Protein 1FW9 (pdb70)

CATH classification: 3.40.1410.10

Nearest PDB structures (foldseek):
  1xlr-assembly1_A  TM=9.863E-01  e=9.629E-31  Escherichia coli
  1g1b-assembly2_B  TM=9.955E-01  e=5.142E-30  Escherichia coli
  1g81-assembly1_A  TM=9.901E-01  e=2.782E-30  Escherichia coli
  2ahc-assembly2_B  TM=9.646E-01  e=1.224E-27  Escherichia coli
  4zsk-assembly1_B  TM=6.303E-01  e=3.980E-06  Streptomyces coelicolor A3(2)

Sequence (164 aa):
SHPALTQLRALRYSKEIPALDPQLLDWLLLEDSMTKRFEQQGKTVSVTMIREGFVEQNEIPEELPLLPKESRYWLREILLSADGEPWLAGRTVVPVSTLSGPELALQKLGKTPLGRYLFTSSTLTRDFIEIGRDAGLWGRRSRLRLSGKPLLLTELFLPASPLY

InterPro domains:
  IPR007440 Chorismate--pyruvate lyase [MF_01632] (12-165)
  IPR007440 Chorismate--pyruvate lyase [PF04345] (17-165)
  IPR007440 Chorismate--pyruvate lyase [PTHR38683] (1-165)
  IPR028978 Chorismate pyruvate-lyase/UbiC transcription regulator-associated domain superfamily [G3DSA:3.40.1410.10] (2-165)
  IPR028978 Chorismate pyruvate-lyase/UbiC transcription regulator-associated domain superfamily [SSF64288] (6-165)

Foldseek 3Di:
DDVQVVVLLPFDWDQDDDPDDVVLSCVQPDLKDCVVVLVVVVFDKKKDWPDWDKDAPVVPVSCPVVADHDGIWIWTWIFMDTNRHTWKIKIKIFGVVLLDDLNVCVRVCVTPDGICVSVPPWDKDWPGKIWGDDPHKIKMWTFMATNHGTMIMIMITDPVHPSD

Secondary structure (DSSP, 8-state):
--HHHHHHHHS--BS------HHHHHHHH-SS-SHHHHHTTT--EEEEEEEEEEE-GGG-TTTGGGS---S-EEEEEEEEEETTEEEEEEEEEEEGGG-SGGGGGGGS-TTSPP-GGG-TT--EEEEEEEEEEETTEEEEEEEEEETTEEEEEEEEE-TTSTT-

GO terms:
  GO:0008813 chorismate lyase activity (F, EXP)
  GO:0005515 protein binding (F, IPI)
  GO:0005829 cytosol (C, IDA)
  GO:0008813 chorismate lyase activity (F, IDA)
  GO:0006744 ubiquinone biosynthetic process (P, IMP)
  GO:0008813 chorismate lyase activity (F, IMP)

Organism: Escherichia coli (strain K12) (NCBI:txid83333)

Solvent-accessible surface area: 7584 Å² total; per-residue (Å²): 101,67,101,10,0,86,46,1,66,63,6,204,26,55,149,128,73,40,115,36,92,94,137,28,45,102,25,0,56,49,80,33,13,1,3,76,93,0,59,113,76,64,67,98,16,52,11,65,60,46,82,56,21,98,8,87,66,122,66,0,73,52,2,31,97,34,7,59,127,42,80,107,0,29,0,7,2,15,20,7,10,0,91,63,75,64,10,5,0,4,1,8,0,0,0,59,74,1,18,49,43,68,0,72,38,2,48,141,16,34,140,57,19,24,2,101,81,59,7,131,89,11,90,13,72,49,59,37,18,21,8,6,134,62,93,40,19,22,0,3,33,1,57,12,73,6,53,46,45,18,1,0,7,3,4,0,0,16,96,49,5,36,18,117

B-factor: mean 13.67, std 10.77, range [3.64, 99.25]

Radius of gyration: 14.74 Å; Cα contacts (8 Å, |Δi|>4): 321; chains: 1; bounding box: 31×32×37 Å

Structure (mmCIF, N/CA/C/O backbone):
data_1FW9
#
_entry.id   1FW9
#
_cell.length_a   31.693
_cell.length_b   33.859
_cell.length_c   39.891
_cell.angle_alpha   67.37
_cell.angle_beta   87.37
_cell.angle_gamma   65.26
#
_symmetry.space_group_name_H-M   'P 1'
#
loop_
_entity.id
_entity.type
_entity.pdbx_description
1 polymer 'CHORISMATE LYASE'
2 non-polymer 'P-HYDROXYBENZOIC ACID'
3 water water
#
loop_
_atom_site.group_PDB
_atom_site.id
_atom_site.type_symbol
_atom_site.label_atom_id
_atom_site.label_alt_id
_atom_site.label_comp_id
_atom_site.label_asym_id
_atom_site.label_entity_id
_atom_site.label_seq_id
_atom_site.pdbx_PDB_ins_code
_atom_site.Cartn_x
_atom_site.Cartn_y
_atom_site.Cartn_z
_atom_site.occupancy
_atom_site.B_iso_or_equiv
_atom_site.auth_seq_id
_atom_site.auth_comp_id
_atom_site.auth_asym_id
_atom_site.auth_atom_id
_atom_site.pdbx_PDB_model_num
ATOM 1 N N . SER A 1 1 ? -14.283 8.109 1.215 1.00 17.60 1 SER A N 1
ATOM 2 C CA . SER A 1 1 ? -14.752 6.789 1.710 1.00 15.22 1 SER A CA 1
ATOM 3 C C . SER A 1 1 ? -14.676 6.826 3.199 1.00 14.51 1 SER A C 1
ATOM 4 O O . SER A 1 1 ? -15.404 7.583 3.837 1.00 14.86 1 SER A O 1
ATOM 7 N N . HIS A 1 2 ? -13.745 6.074 3.788 1.00 12.03 2 HIS A N 1
ATOM 8 C CA . HIS A 1 2 ? -13.618 6.079 5.212 1.00 11.91 2 HIS A CA 1
ATOM 9 C C . HIS A 1 2 ? -12.485 7.054 5.594 1.00 10.83 2 HIS A C 1
ATOM 10 O O . HIS A 1 2 ? -11.516 7.211 4.833 1.00 9.94 2 HIS A O 1
ATOM 17 N N . PRO A 1 3 ? -12.612 7.750 6.762 1.00 10.88 3 PRO A N 1
ATOM 18 C CA . PRO A 1 3 ? -11.568 8.710 7.178 1.00 10.61 3 PRO A CA 1
ATOM 19 C C . PRO A 1 3 ? -10.148 8.168 7.209 1.00 10.54 3 PRO A C 1
ATOM 20 O O . PRO A 1 3 ? -9.214 8.913 6.938 1.00 10.16 3 PRO A O 1
ATOM 24 N N . ALA A 1 4 ? -9.988 6.892 7.500 1.00 9.88 4 ALA A N 1
ATOM 25 C CA . ALA A 1 4 ? -8.634 6.343 7.507 1.00 8.50 4 ALA A CA 1
ATOM 26 C C . ALA A 1 4 ? -8.036 6.318 6.097 1.00 8.06 4 ALA A C 1
ATOM 27 O O . ALA A 1 4 ? -6.821 6.477 5.936 1.00 8.15 4 ALA A O 1
ATOM 29 N N . LEU A 1 5 ? -8.860 6.085 5.091 1.00 7.92 5 LEU A N 1
ATOM 30 C CA . LEU A 1 5 ? -8.395 6.125 3.727 1.00 7.71 5 LEU A CA 1
ATOM 31 C C . LEU A 1 5 ? -8.112 7.562 3.268 1.00 8.38 5 LEU A C 1
ATOM 32 O O . LEU A 1 5 ? -7.150 7.775 2.546 1.00 9.22 5 LEU A O 1
ATOM 37 N N . THR A 1 6 ? -8.934 8.522 3.722 1.00 10.54 6 THR A N 1
ATOM 38 C CA . THR A 1 6 ? -8.663 9.914 3.388 1.00 10.33 6 THR A CA 1
ATOM 39 C C . THR A 1 6 ? -7.333 10.314 4.008 1.00 9.77 6 THR A C 1
ATOM 40 O O . THR A 1 6 ? -6.515 10.972 3.350 1.00 10.16 6 THR A O 1
ATOM 44 N N . GLN A 1 7 ? -7.130 9.915 5.259 1.00 9.20 7 GLN A N 1
ATOM 45 C CA . GLN A 1 7 ? -5.846 10.236 5.905 1.00 9.64 7 GLN A CA 1
ATOM 46 C C . GLN A 1 7 ? -4.686 9.587 5.150 1.00 9.13 7 GLN A C 1
ATOM 47 O O . GLN A 1 7 ? -3.659 10.214 4.827 1.00 9.38 7 GLN A O 1
ATOM 53 N N . LEU A 1 8 ? -4.830 8.283 4.858 1.00 7.24 8 LEU A N 1
ATOM 54 C CA . LEU A 1 8 ? -3.811 7.573 4.099 1.00 6.87 8 LEU A CA 1
ATOM 55 C C . LEU A 1 8 ? -3.416 8.272 2.802 1.00 8.96 8 LEU A C 1
ATOM 56 O O . LEU A 1 8 ? -2.247 8.385 2.453 1.00 9.44 8 LEU A O 1
ATOM 61 N N . ARG A 1 9 ? -4.426 8.753 2.075 1.00 9.94 9 ARG A N 1
ATOM 62 C CA . ARG A 1 9 ? -4.168 9.334 0.765 1.00 11.38 9 ARG A CA 1
ATOM 63 C C . ARG A 1 9 ? -3.469 10.651 0.829 1.00 14.02 9 ARG A C 1
ATOM 64 O O . ARG A 1 9 ? -2.696 10.964 -0.117 1.00 17.27 9 ARG A O 1
ATOM 72 N N . ALA A 1 10 ? -3.684 11.379 1.904 1.00 12.41 10 ALA A N 1
ATOM 73 C CA . ALA A 1 10 ? -3.073 12.715 2.059 1.00 14.72 10 ALA A CA 1
ATOM 74 C C . ALA A 1 10 ? -1.721 12.763 2.757 1.00 13.81 10 ALA A C 1
ATOM 75 O O . ALA A 1 10 ? -1.162 13.864 2.876 1.00 14.49 10 ALA A O 1
ATOM 77 N N . LEU A 1 11 ? -1.222 11.641 3.278 1.00 11.99 11 LEU A N 1
ATOM 78 C CA . LEU A 1 11 ? 0.111 11.634 3.902 1.00 9.63 11 LEU A CA 1
ATOM 79 C C . LEU A 1 11 ? 1.079 12.201 2.897 1.00 9.42 11 LEU A C 1
ATOM 80 O O . LEU A 1 11 ? 0.952 12.004 1.669 1.00 11.34 11 LEU A O 1
ATOM 85 N N . ARG A 1 12 ? 2.138 12.829 3.399 1.00 8.76 12 ARG A N 1
ATOM 86 C CA . ARG A 1 12 ? 3.145 13.363 2.439 1.00 9.64 12 ARG A CA 1
ATOM 87 C C . ARG A 1 12 ? 4.262 12.344 2.395 1.00 10.00 12 ARG A C 1
ATOM 88 O O . ARG A 1 12 ? 5.100 12.278 3.275 1.00 11.89 12 ARG A O 1
ATOM 96 N N . TYR A 1 13 ? 4.241 11.541 1.361 1.00 9.12 13 TYR A N 1
ATOM 97 C CA . TYR A 1 13 ? 5.188 10.440 1.152 1.00 7.67 13 TYR A CA 1
ATOM 98 C C . TYR A 1 13 ? 6.474 10.861 0.480 1.00 8.88 13 TYR A C 1
ATOM 99 O O . TYR A 1 13 ? 6.496 11.737 -0.368 1.00 10.16 13 TYR A O 1
ATOM 108 N N . SER A 1 14 ? 7.596 10.267 0.914 1.00 7.91 14 SER A N 1
ATOM 109 C CA . SER A 1 14 ? 8.877 10.526 0.227 1.00 6.96 14 SER A CA 1
ATOM 110 C C . SER A 1 14 ? 9.737 9.298 0.397 1.00 7.90 14 SER A C 1
ATOM 111 O O . SER A 1 14 ? 9.431 8.426 1.238 1.00 7.63 14 SER A O 1
ATOM 114 N N . LYS A 1 15 ? 10.854 9.279 -0.329 1.00 7.77 15 LYS A N 1
ATOM 115 C CA . LYS A 1 15 ? 11.772 8.133 -0.238 1.00 8.42 15 LYS A CA 1
ATOM 116 C C . LYS A 1 15 ? 12.665 8.170 0.999 1.00 8.59 15 LYS A C 1
ATOM 117 O O . LYS A 1 15 ? 13.532 7.294 1.199 1.00 10.02 15 LYS A O 1
ATOM 123 N N . GLU A 1 16 ? 12.483 9.152 1.868 1.00 9.75 16 GLU A N 1
ATOM 124 C CA . GLU A 1 16 ? 13.253 9.147 3.095 1.00 11.13 16 GLU A CA 1
ATOM 125 C C . GLU A 1 16 ? 12.742 8.102 4.063 1.00 12.16 16 GLU A C 1
ATOM 126 O O . GLU A 1 16 ? 11.581 8.117 4.475 1.00 12.22 16 GLU A O 1
ATOM 132 N N . ILE A 1 17 ? 13.630 7.200 4.464 1.00 12.43 17 ILE A N 1
ATOM 133 C CA . ILE A 1 17 ? 13.314 6.157 5.460 1.00 14.50 17 ILE A CA 1
ATOM 134 C C . ILE A 1 17 ? 13.986 6.753 6.711 1.00 15.61 17 ILE A C 1
ATOM 135 O O . ILE A 1 17 ? 15.211 6.918 6.749 1.00 15.45 17 ILE A O 1
ATOM 140 N N . PRO A 1 18 ? 13.223 7.106 7.743 1.00 16.11 18 PRO A N 1
ATOM 141 C CA . PRO A 1 18 ? 13.916 7.680 8.909 1.00 17.27 18 PRO A CA 1
ATOM 142 C C . PRO A 1 18 ? 14.754 6.686 9.676 1.00 16.01 18 PRO A C 1
ATOM 143 O O . PRO A 1 18 ? 14.616 5.456 9.500 1.00 16.01 18 PRO A O 1
ATOM 147 N N . ALA A 1 19 ? 15.634 7.212 10.522 1.00 16.17 19 ALA A N 1
ATOM 148 C CA . ALA A 1 19 ? 16.519 6.368 11.332 1.00 16.57 19 ALA A CA 1
ATOM 149 C C . ALA A 1 19 ? 15.779 5.853 12.575 1.00 17.86 19 ALA A C 1
ATOM 150 O O . ALA A 1 19 ? 15.989 6.291 13.732 1.00 19.56 19 ALA A O 1
ATOM 152 N N . LEU A 1 20 ? 14.915 4.900 12.304 1.00 15.56 20 LEU A N 1
ATOM 153 C CA . LEU A 1 20 ? 14.078 4.299 13.328 1.00 15.04 20 LEU A CA 1
ATOM 154 C C . LEU A 1 20 ? 14.703 3.040 13.956 1.00 14.19 20 LEU A C 1
ATOM 155 O O . LEU A 1 20 ? 15.699 2.495 13.462 1.00 15.04 20 LEU A O 1
ATOM 160 N N . ASP A 1 21 ? 14.124 2.574 15.058 1.00 13.87 21 ASP A N 1
ATOM 161 C CA . ASP A 1 21 ? 14.579 1.372 15.693 1.00 14.27 21 ASP A CA 1
ATOM 162 C C . ASP A 1 21 ? 14.555 0.285 14.628 1.00 13.99 21 ASP A C 1
ATOM 163 O O . ASP A 1 21 ? 13.645 0.225 13.819 1.00 14.26 21 ASP A O 1
ATOM 168 N N . PRO A 1 22 ? 15.517 -0.622 14.620 1.00 12.47 22 PRO A N 1
ATOM 169 C CA . PRO A 1 22 ? 15.533 -1.691 13.629 1.00 12.61 22 PRO A CA 1
ATOM 170 C C . PRO A 1 22 ? 14.240 -2.493 13.475 1.00 11.71 22 PRO A C 1
ATOM 171 O O . PRO A 1 22 ? 13.871 -2.869 12.378 1.00 12.60 22 PRO A O 1
ATOM 175 N N . GLN A 1 23 ? 13.578 -2.795 14.580 1.00 13.88 23 GLN A N 1
ATOM 176 C CA . GLN A 1 23 ? 12.323 -3.537 14.479 1.00 13.72 23 GLN A CA 1
ATOM 177 C C . GLN A 1 23 ? 11.266 -2.732 13.721 1.00 11.80 23 GLN A C 1
ATOM 178 O O . GLN A 1 23 ? 10.494 -3.289 12.960 1.00 13.32 23 GLN A O 1
ATOM 184 N N . LEU A 1 24 ? 11.198 -1.433 13.951 1.00 11.87 24 LEU A N 1
ATOM 185 C CA . LEU A 1 24 ? 10.226 -0.593 13.252 1.00 10.65 24 LEU A CA 1
ATOM 186 C C . LEU A 1 24 ? 10.607 -0.531 11.770 1.00 11.53 24 LEU A C 1
ATOM 187 O O . LEU A 1 24 ? 9.745 -0.582 10.908 1.00 10.69 24 LEU A O 1
ATOM 192 N N . LEU A 1 25 ? 11.899 -0.429 11.472 1.00 10.35 25 LEU A N 1
ATOM 193 C CA . LEU A 1 25 ? 12.320 -0.459 10.076 1.00 10.63 25 LEU A CA 1
ATOM 194 C C . LEU A 1 25 ? 11.916 -1.755 9.430 1.00 10.47 25 LEU A C 1
ATOM 195 O O . LEU A 1 25 ? 11.523 -1.785 8.265 1.00 11.24 25 LEU A O 1
ATOM 200 N N . ASP A 1 26 ? 12.070 -2.873 10.150 1.00 10.22 26 ASP A N 1
ATOM 201 C CA . ASP A 1 26 ? 11.744 -4.154 9.579 1.00 10.61 26 ASP A CA 1
ATOM 202 C C . ASP A 1 26 ? 10.261 -4.185 9.214 1.00 11.11 26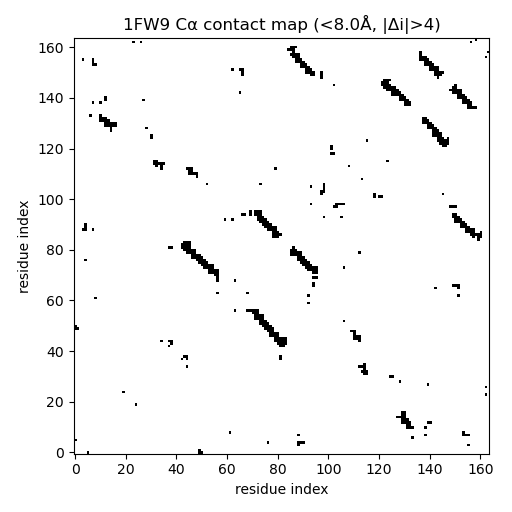 ASP A C 1
ATOM 203 O O . ASP A 1 26 ? 9.890 -4.746 8.184 1.00 11.51 26 ASP A O 1
ATOM 2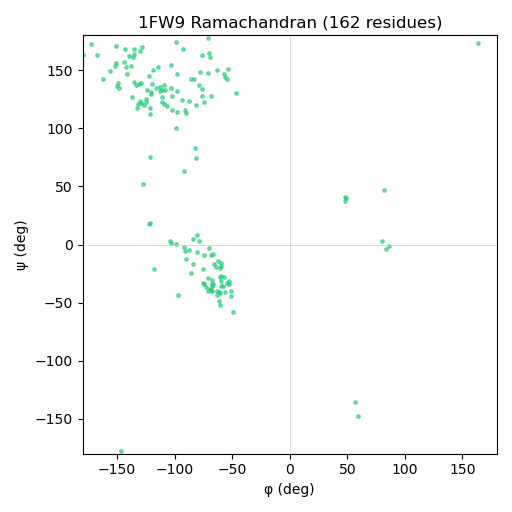08 N N . TRP A 1 27 ? 9.423 -3.635 10.087 1.00 9.73 27 TRP A N 1
ATOM 209 C CA . TRP A 1 27 ? 7.999 -3.554 9.782 1.00 9.08 27 TRP A CA 1
ATOM 210 C C . TRP A 1 27 ? 7.781 -2.707 8.511 1.00 9.53 27 TRP A C 1
ATOM 211 O O . TRP A 1 27 ? 7.099 -3.116 7.579 1.00 9.69 27 TRP A O 1
ATOM 222 N N . LEU A 1 28 ? 8.341 -1.511 8.495 1.00 8.57 28 LEU A N 1
ATOM 223 C CA . LEU A 1 28 ? 8.087 -0.618 7.381 1.00 8.04 28 LEU A CA 1
ATOM 224 C C . LEU A 1 28 ? 8.652 -1.049 6.070 1.00 8.61 28 LEU A C 1
ATOM 225 O O . LEU A 1 28 ? 8.071 -0.772 4.991 1.00 8.62 28 LEU A O 1
ATOM 230 N N . LEU A 1 29 ? 9.782 -1.762 6.104 1.00 7.66 29 LEU A N 1
ATOM 231 C CA . LEU A 1 29 ? 10.419 -2.168 4.852 1.00 8.70 29 LEU A CA 1
ATOM 232 C C . LEU A 1 29 ? 10.013 -3.527 4.328 1.00 8.37 29 LEU A C 1
ATOM 233 O O . LEU A 1 29 ? 10.479 -3.930 3.259 1.00 9.12 29 LEU A O 1
ATOM 238 N N . LEU A 1 30 ? 9.167 -4.253 5.054 1.00 9.07 30 LEU A N 1
ATOM 239 C CA . LEU A 1 30 ? 8.767 -5.579 4.614 1.00 9.03 30 LEU A CA 1
ATOM 240 C C . LEU A 1 30 ? 8.380 -5.624 3.154 1.00 8.69 30 LEU A C 1
ATOM 241 O O . LEU A 1 30 ? 7.536 -4.854 2.716 1.00 7.89 30 LEU A O 1
ATOM 246 N N . GLU A 1 31 ? 8.918 -6.575 2.383 1.00 11.12 31 GLU A N 1
ATOM 247 C CA . GLU A 1 31 ? 8.561 -6.667 0.970 1.00 10.42 31 GLU A CA 1
ATOM 248 C C . GLU A 1 31 ? 7.402 -7.608 0.767 1.00 10.79 31 GLU A C 1
ATOM 249 O O . GLU A 1 31 ? 7.493 -8.680 0.127 1.00 12.01 31 GLU A O 1
ATOM 255 N N . ASP A 1 32 ? 6.271 -7.210 1.361 1.00 8.89 32 ASP A N 1
ATOM 256 C CA . ASP A 1 32 ? 5.059 -8.000 1.247 1.00 8.39 32 ASP A CA 1
ATOM 257 C C . ASP A 1 32 ? 4.014 -7.099 1.904 1.00 8.19 32 ASP A C 1
ATOM 258 O O . ASP A 1 32 ? 4.331 -6.039 2.450 1.00 8.65 32 ASP A O 1
ATOM 263 N N . SER A 1 33 ? 2.762 -7.508 1.813 1.00 7.41 33 SER A N 1
ATOM 264 C CA . SER A 1 33 ? 1.714 -6.864 2.566 1.00 7.07 33 SER A CA 1
ATOM 265 C C . SER A 1 33 ? 1.941 -7.261 4.044 1.00 7.87 33 SER A C 1
ATOM 266 O O . SER A 1 33 ? 2.857 -8.042 4.399 1.00 8.91 33 SER A O 1
ATOM 269 N N . MET A 1 34 ? 1.108 -6.723 4.918 1.00 6.62 34 MET A N 1
ATOM 270 C CA . MET A 1 34 ? 1.192 -7.019 6.335 1.00 6.12 34 MET A CA 1
ATOM 271 C C . MET A 1 34 ? 0.437 -8.211 6.796 1.00 6.75 34 MET A C 1
ATOM 272 O O . MET A 1 34 ? 0.496 -8.550 7.976 1.00 7.70 34 MET A O 1
ATOM 277 N N . THR A 1 35 ? -0.326 -8.852 5.926 1.00 6.43 35 THR A N 1
ATOM 278 C CA . THR A 1 35 ? -1.153 -9.967 6.346 1.00 7.14 35 THR A CA 1
ATOM 279 C C . THR A 1 35 ? -0.514 -11.076 7.173 1.00 8.23 35 THR A C 1
ATOM 280 O O . THR A 1 35 ? -0.958 -11.345 8.280 1.00 8.70 35 THR A O 1
ATOM 284 N N . LYS A 1 36 ? 0.501 -11.701 6.640 1.00 8.97 36 LYS A N 1
ATOM 285 C CA . LYS A 1 36 ? 1.073 -12.808 7.376 1.00 11.16 36 LYS A CA 1
ATOM 286 C C . LYS A 1 36 ? 1.888 -12.345 8.564 1.00 10.06 36 LYS A C 1
ATOM 287 O O . LYS A 1 36 ? 1.869 -13.036 9.608 1.00 10.60 36 LYS A O 1
ATOM 293 N N . ARG A 1 37 ? 2.573 -11.196 8.489 1.00 9.62 37 ARG A N 1
ATOM 294 C CA . ARG A 1 37 ? 3.310 -10.728 9.664 1.00 10.10 37 ARG A CA 1
ATOM 295 C C . ARG A 1 37 ? 2.324 -10.349 10.776 1.00 9.32 37 ARG A C 1
ATOM 296 O O . ARG A 1 37 ? 2.613 -10.551 11.942 1.00 10.58 37 ARG A O 1
ATOM 304 N N . PHE A 1 38 ? 1.146 -9.814 10.454 1.00 8.05 38 PHE A N 1
ATOM 305 C CA . PHE A 1 38 ? 0.170 -9.514 11.469 1.00 7.44 38 PHE A CA 1
ATOM 306 C C . PHE A 1 38 ? -0.373 -10.837 12.071 1.00 8.57 38 PHE A C 1
ATOM 307 O O . PHE A 1 38 ? -0.604 -10.893 13.292 1.00 9.05 38 PHE A O 1
ATOM 315 N N . GLU A 1 39 ? -0.580 -11.874 11.228 1.00 8.57 39 GLU A N 1
ATOM 316 C CA . GLU A 1 39 ? -1.017 -13.174 11.759 1.00 10.21 39 GLU A CA 1
ATOM 317 C C . GLU A 1 39 ? 0.014 -13.698 12.753 1.00 10.51 39 GLU A C 1
ATOM 318 O O . GLU A 1 39 ? -0.376 -14.266 13.775 1.00 10.80 39 GLU A O 1
ATOM 324 N N . GLN A 1 40 ? 1.298 -13.449 12.504 1.00 11.36 40 GLN A N 1
ATOM 325 C CA . GLN A 1 40 ? 2.379 -13.916 13.369 1.00 11.94 40 GLN A CA 1
ATOM 326 C C . GLN A 1 40 ? 2.374 -13.268 14.737 1.00 12.24 40 GLN A C 1
ATOM 327 O O . GLN A 1 40 ? 3.132 -13.678 15.638 1.00 13.07 40 GLN A O 1
ATOM 333 N N . GLN A 1 41 ? 1.530 -12.258 14.918 1.00 10.98 41 GLN A N 1
ATOM 334 C CA . GLN A 1 41 ? 1.366 -11.634 16.223 1.00 10.73 41 GLN A CA 1
ATOM 335 C C . GLN A 1 41 ? 0.351 -12.466 17.041 1.00 10.95 41 GLN A C 1
ATOM 336 O O . GLN A 1 41 ? -0.031 -12.080 18.179 1.00 12.97 41 GLN A O 1
ATOM 342 N N . GLY A 1 42 ? -0.072 -13.586 16.462 1.00 10.82 42 GLY A N 1
ATOM 343 C CA . GLY A 1 42 ? -1.015 -14.496 17.111 1.00 12.08 42 GLY A CA 1
ATOM 344 C C . GLY A 1 42 ? -2.426 -14.007 16.934 1.00 12.07 42 GLY A C 1
ATOM 345 O O . GLY A 1 42 ? -3.227 -13.945 17.866 1.00 14.22 42 GLY A O 1
ATOM 346 N N . LYS A 1 43 ? -2.731 -13.651 15.700 1.00 11.33 43 LYS A N 1
ATOM 347 C CA . LYS A 1 43 ? -4.008 -13.029 15.403 1.00 10.10 43 LYS A CA 1
ATOM 348 C C . LYS A 1 43 ? -4.601 -13.561 14.147 1.00 9.32 43 LYS A C 1
ATOM 349 O O . LYS A 1 43 ? -3.885 -14.016 13.259 1.00 11.12 43 LYS A O 1
ATOM 355 N N . THR A 1 44 ? -5.915 -13.493 14.076 1.00 8.96 44 THR A N 1
ATOM 356 C CA . THR A 1 44 ? -6.653 -13.848 12.879 1.00 10.50 44 THR A CA 1
ATOM 357 C C . THR A 1 44 ? -6.848 -12.525 12.115 1.00 8.70 44 THR A C 1
ATOM 358 O O . THR A 1 44 ? -7.374 -11.548 12.631 1.00 9.10 44 THR A O 1
ATOM 362 N N . VAL A 1 45 ? -6.407 -12.504 10.869 1.00 8.92 45 VAL A N 1
ATOM 363 C CA . VAL A 1 45 ? -6.485 -11.324 10.021 1.00 8.79 45 VAL A CA 1
ATOM 364 C C . VAL A 1 45 ? -7.670 -11.336 9.093 1.00 9.46 45 VAL A C 1
ATOM 365 O O . VAL A 1 45 ? -7.914 -12.326 8.401 1.00 11.87 45 VAL A O 1
ATOM 369 N N . SER A 1 46 ? -8.397 -10.226 9.054 1.00 8.13 46 SER A N 1
ATOM 370 C CA . SER A 1 46 ? -9.589 -10.098 8.240 1.00 9.80 46 SER A CA 1
ATOM 371 C C . SER A 1 46 ? -9.646 -8.770 7.508 1.00 8.16 46 SER A C 1
ATOM 372 O O . SER A 1 46 ? -9.021 -7.770 7.902 1.00 8.20 46 SER A O 1
ATOM 375 N N . VAL A 1 47 ? -10.474 -8.742 6.469 1.00 8.33 47 VAL A N 1
ATOM 376 C CA . VAL A 1 47 ? -10.658 -7.580 5.651 1.00 7.62 47 VAL A CA 1
ATOM 377 C C . VAL A 1 47 ? -12.065 -6.946 5.777 1.00 7.73 47 VAL A C 1
ATOM 378 O O . VAL A 1 47 ? -13.087 -7.675 5.722 1.00 8.87 47 VAL A O 1
ATOM 382 N N . THR A 1 48 ? -12.115 -5.628 5.961 1.00 9.02 48 THR A N 1
ATOM 383 C CA . THR A 1 48 ? -13.366 -4.863 5.923 1.00 7.89 48 THR A CA 1
ATOM 384 C C . THR A 1 48 ? -13.239 -4.144 4.566 1.00 8.06 48 THR A C 1
ATOM 385 O O . THR A 1 48 ? -12.266 -3.378 4.320 1.00 8.03 48 THR A O 1
ATOM 389 N N . MET A 1 49 ? -14.171 -4.409 3.663 1.00 7.19 49 MET A N 1
ATOM 390 C CA . MET A 1 49 ? -14.115 -3.819 2.335 1.00 8.44 49 MET A CA 1
ATOM 391 C C . MET A 1 49 ? -14.670 -2.398 2.308 1.00 9.41 49 MET A C 1
ATOM 392 O O . MET A 1 49 ? -15.854 -2.202 2.615 1.00 11.26 49 MET A O 1
ATOM 397 N N . ILE A 1 50 ? -13.856 -1.422 1.930 1.00 8.03 50 ILE A N 1
ATOM 398 C CA . ILE A 1 50 ? -14.302 -0.022 1.901 1.00 9.05 50 ILE A CA 1
ATOM 399 C C . ILE A 1 50 ? -14.726 0.339 0.497 1.00 11.01 50 ILE A C 1
ATOM 400 O O . ILE A 1 50 ? -15.748 1.003 0.312 1.00 12.71 50 ILE A O 1
ATOM 405 N N . ARG A 1 51 ? -13.950 -0.069 -0.492 1.00 10.98 51 ARG A N 1
ATOM 406 C CA . ARG A 1 51 ? -14.411 0.115 -1.884 1.00 11.89 51 ARG A CA 1
ATOM 407 C C . ARG A 1 51 ? -13.593 -0.799 -2.828 1.00 10.54 51 ARG A C 1
ATOM 408 O O . ARG A 1 51 ? -12.428 -1.065 -2.584 1.00 10.28 51 ARG A O 1
ATOM 416 N N . GLU A 1 52 ? -14.205 -1.376 -3.853 1.00 9.97 52 GLU A N 1
ATOM 417 C CA . GLU A 1 52 ? -13.449 -2.144 -4.826 1.00 10.79 52 GLU A CA 1
ATOM 418 C C . GLU A 1 52 ? -14.156 -2.042 -6.147 1.00 11.05 52 GLU A C 1
ATOM 419 O O . GLU A 1 52 ? -15.385 -2.094 -6.175 1.00 14.15 52 GLU A O 1
ATOM 425 N N . GLY A 1 53 ? -13.415 -1.828 -7.219 1.00 8.48 53 GLY A N 1
ATOM 426 C CA . GLY A 1 53 ? -14.019 -1.788 -8.544 1.00 8.68 53 GLY A CA 1
ATOM 427 C C . GLY A 1 53 ? -13.065 -1.144 -9.515 1.00 9.15 53 GLY A C 1
ATOM 428 O O . GLY A 1 53 ? -11.995 -0.627 -9.148 1.00 7.86 53 GLY A O 1
ATOM 429 N N . PHE A 1 54 ? -13.439 -1.178 -10.770 1.00 8.57 54 PHE A N 1
ATOM 430 C CA . PHE A 1 54 ? -12.679 -0.521 -11.805 1.00 8.83 54 PHE A CA 1
ATOM 431 C C . PHE A 1 54 ? -12.963 0.939 -11.795 1.00 8.53 54 PHE A C 1
ATOM 432 O O . PHE A 1 54 ? -14.130 1.376 -11.661 1.00 11.17 54 PHE A O 1
ATOM 440 N N . VAL A 1 55 ? -11.898 1.717 -11.944 1.00 8.00 55 VAL A N 1
ATOM 441 C CA . VAL A 1 55 ? -12.010 3.158 -11.943 1.00 8.59 55 VAL A CA 1
ATOM 442 C C . VAL A 1 55 ? -11.186 3.753 -13.060 1.00 8.66 55 VAL A C 1
ATOM 443 O O . VAL A 1 55 ? -10.297 3.098 -13.642 1.00 9.05 55 VAL A O 1
ATOM 447 N N . GLU A 1 56 ? -11.422 5.045 -13.297 1.00 9.36 56 GLU A N 1
ATOM 448 C CA . GLU A 1 56 ? -10.700 5.810 -14.316 1.00 8.61 56 GLU A CA 1
ATOM 449 C C . GLU A 1 56 ? -9.595 6.603 -13.669 1.00 8.60 56 GLU A C 1
ATOM 450 O O . GLU A 1 56 ? -9.488 6.666 -12.436 1.00 9.00 56 GLU A O 1
ATOM 456 N N . GLN A 1 57 ? -8.765 7.256 -14.469 1.00 8.35 57 GLN A N 1
ATOM 457 C CA . GLN A 1 57 ? -7.670 8.045 -13.928 1.00 7.40 57 GLN A CA 1
ATOM 458 C C . GLN A 1 57 ? -8.087 9.092 -12.914 1.00 8.59 57 GLN A C 1
ATOM 459 O O . GLN A 1 57 ? -7.360 9.398 -11.984 1.00 7.50 57 GLN A O 1
ATOM 465 N N . ASN A 1 58 ? -9.284 9.634 -13.117 1.00 8.71 58 ASN A N 1
ATOM 466 C CA . ASN A 1 58 ? -9.770 10.679 -12.226 1.00 10.51 58 ASN A CA 1
ATOM 467 C C . ASN A 1 58 ? -9.952 10.265 -10.785 1.00 9.74 58 ASN A C 1
ATOM 468 O O . ASN A 1 58 ? -10.078 11.121 -9.897 1.00 11.00 58 ASN A O 1
ATOM 473 N N . GLU A 1 59 ? -9.948 8.968 -10.501 1.00 9.20 59 GLU A N 1
ATOM 474 C CA . GLU A 1 59 ? -10.114 8.535 -9.116 1.00 9.00 59 GLU A CA 1
ATOM 475 C C . GLU A 1 59 ? -8.820 8.086 -8.487 1.00 8.49 59 GLU A C 1
ATOM 476 O O . GLU A 1 59 ? -8.828 7.643 -7.328 1.00 9.65 59 GLU A O 1
ATOM 482 N N . ILE A 1 60 ? -7.696 8.193 -9.201 1.00 7.26 60 ILE A N 1
ATOM 483 C CA . ILE A 1 60 ? -6.376 7.787 -8.650 1.00 6.83 60 ILE A CA 1
ATOM 484 C C . ILE A 1 60 ? -5.349 8.898 -8.788 1.00 7.78 60 ILE A C 1
ATOM 485 O O . ILE A 1 60 ? -4.237 8.687 -9.236 1.00 6.59 60 ILE A O 1
ATOM 490 N N . PRO A 1 61 ? -5.676 10.108 -8.329 1.00 7.46 61 PRO A N 1
ATOM 491 C CA . PRO A 1 61 ? -4.701 11.180 -8.470 1.00 8.15 61 PRO A CA 1
ATOM 492 C C . PRO A 1 61 ? -3.350 10.963 -7.824 1.00 8.71 61 PRO A C 1
ATOM 493 O O . PRO A 1 61 ? -2.340 11.420 -8.346 1.00 9.62 61 PRO A O 1
ATOM 497 N N . GLU A 1 62 ? -3.329 10.312 -6.674 1.00 7.73 62 GLU A N 1
ATOM 498 C CA . GLU A 1 62 ? -2.069 10.058 -6.000 1.00 8.00 62 GLU A CA 1
ATOM 499 C C . GLU A 1 62 ? -1.225 9.000 -6.741 1.00 7.16 62 GLU A C 1
ATOM 500 O O . GLU A 1 62 ? -0.018 9.134 -6.829 1.00 8.52 62 GLU A O 1
ATOM 506 N N . GLU A 1 63 ? -1.873 7.971 -7.252 1.00 6.52 63 GLU A N 1
ATOM 507 C CA . GLU A 1 63 ? -1.143 6.886 -7.894 1.00 6.99 63 GLU A CA 1
ATOM 508 C C . GLU A 1 63 ? -0.808 7.074 -9.351 1.00 6.96 63 GLU A C 1
ATOM 509 O O . GLU A 1 63 ? 0.138 6.490 -9.846 1.00 7.11 63 GLU A O 1
ATOM 515 N N . LEU A 1 64 ? -1.583 7.903 -10.034 1.00 7.66 64 LEU A N 1
ATOM 516 C CA . LEU A 1 64 ? -1.380 8.064 -11.471 1.00 8.72 64 LEU A CA 1
ATOM 517 C C . LEU A 1 64 ? 0.006 8.476 -11.882 1.00 8.56 64 LEU A C 1
ATOM 518 O O . LEU A 1 64 ? 0.523 7.930 -12.830 1.00 8.40 64 LEU A O 1
ATOM 523 N N . PRO A 1 65 ? 0.643 9.399 -11.161 1.00 8.02 65 PRO A N 1
ATOM 524 C CA . PRO A 1 65 ? 2.011 9.775 -11.583 1.00 7.82 65 PRO A CA 1
ATOM 525 C C . PRO A 1 65 ? 3.000 8.616 -11.441 1.00 7.95 65 PRO A C 1
ATOM 526 O O . PRO A 1 65 ? 4.073 8.654 -11.989 1.00 10.05 65 PRO A O 1
ATOM 530 N N . LEU A 1 66 ? 2.620 7.605 -10.677 1.00 7.35 66 LEU A N 1
ATOM 531 C CA . LEU A 1 66 ? 3.511 6.487 -10.393 1.00 7.42 66 LEU A CA 1
ATOM 532 C C . LEU A 1 66 ? 3.179 5.232 -11.187 1.00 6.30 66 LEU A C 1
ATOM 533 O O . LEU A 1 66 ? 3.876 4.197 -11.013 1.00 7.71 66 LEU A O 1
ATOM 538 N N . LEU A 1 67 ? 2.169 5.279 -12.044 1.00 6.98 67 LEU A N 1
ATOM 539 C CA . LEU A 1 67 ? 1.759 4.109 -12.805 1.00 6.46 67 LEU A CA 1
ATOM 540 C C . LEU A 1 67 ? 1.628 4.424 -14.277 1.00 7.33 67 LEU A C 1
ATOM 541 O O . LEU A 1 67 ? 1.625 5.591 -14.644 1.00 7.22 67 LEU A O 1
ATOM 546 N N . PRO A 1 68 ? 1.523 3.397 -15.130 1.00 7.22 68 PRO A N 1
ATOM 547 C CA . PRO A 1 68 ? 1.313 3.719 -16.550 1.00 7.96 68 PRO A CA 1
ATOM 548 C C . PRO A 1 68 ? -0.042 4.442 -16.625 1.00 8.15 68 PRO A C 1
ATOM 549 O O . PRO A 1 68 ? -0.955 4.186 -15.791 1.00 8.63 68 PRO A O 1
ATOM 553 N N . LYS A 1 69 ? -0.166 5.328 -17.602 1.00 8.75 69 LYS A N 1
ATOM 554 C CA . LYS A 1 69 ? -1.395 6.082 -17.866 1.00 8.44 69 LYS A CA 1
ATOM 555 C C . LYS A 1 69 ? -2.200 5.262 -18.841 1.00 8.72 69 LYS A C 1
ATOM 556 O O . LYS A 1 69 ? -1.780 5.060 -20.012 1.00 10.06 69 LYS A O 1
ATOM 562 N N . GLU A 1 70 ? -3.344 4.745 -18.395 1.00 8.23 70 GLU A N 1
ATOM 563 C CA . GLU A 1 70 ? -4.172 3.920 -19.249 1.00 8.03 70 GLU A CA 1
ATOM 564 C C . GLU A 1 70 ? -5.646 4.149 -18.879 1.00 8.43 70 GLU A C 1
ATOM 565 O O . GLU A 1 70 ? -5.938 4.976 -18.030 1.00 8.51 70 GLU A O 1
ATOM 571 N N . SER A 1 71 ? -6.585 3.457 -19.510 1.00 10.54 71 SER A N 1
ATOM 572 C CA . SER A 1 71 ? -7.980 3.756 -19.311 1.00 11.71 71 SER A CA 1
ATOM 573 C C . SER A 1 71 ? -8.622 3.318 -18.012 1.00 9.39 71 SER A C 1
ATOM 574 O O . SER A 1 71 ? -9.537 3.966 -17.510 1.00 11.13 71 SER A O 1
ATOM 577 N N . ARG A 1 72 ? -8.171 2.180 -17.473 1.00 10.12 72 ARG A N 1
ATOM 578 C CA . ARG A 1 72 ? -8.820 1.612 -16.292 1.00 10.51 72 ARG A CA 1
ATOM 579 C C . ARG A 1 72 ? -7.818 1.014 -15.347 1.00 9.51 72 ARG A C 1
ATOM 580 O O . ARG A 1 72 ? -6.775 0.495 -15.745 1.00 9.16 72 ARG A O 1
ATOM 588 N N . TYR A 1 73 ? -8.242 1.029 -14.085 1.00 7.42 73 TYR A N 1
ATOM 589 C CA . TYR A 1 73 ? -7.491 0.493 -12.984 1.00 6.55 73 TYR A CA 1
ATOM 590 C C . TYR A 1 73 ? -8.425 -0.194 -12.020 1.00 6.55 73 TYR A C 1
ATOM 591 O O . TYR A 1 73 ? -9.565 0.234 -11.867 1.00 8.53 73 TYR A O 1
ATOM 600 N N . TRP A 1 74 ? -7.949 -1.259 -11.390 1.00 5.94 74 TRP A N 1
ATOM 601 C CA . TRP A 1 74 ? -8.701 -1.816 -10.286 1.00 5.49 74 TRP A CA 1
ATOM 602 C C . TRP A 1 74 ? -8.270 -1.081 -9.019 1.00 6.25 74 TRP A C 1
ATOM 603 O O . TRP A 1 74 ? -7.085 -0.986 -8.729 1.00 7.13 74 TRP A O 1
ATOM 614 N N . LEU A 1 75 ? -9.212 -0.471 -8.298 1.00 6.35 75 LEU A N 1
ATOM 615 C CA . LEU A 1 75 ? -8.969 0.254 -7.045 1.00 5.90 75 LEU A CA 1
ATOM 616 C C . LEU A 1 75 ? -9.594 -0.530 -5.914 1.00 5.84 75 LEU A C 1
ATOM 617 O O . LEU A 1 75 ? -10.755 -0.867 -5.976 1.00 6.83 75 LEU A O 1
ATOM 622 N N . ARG A 1 76 ? -8.828 -0.834 -4.884 1.00 5.22 76 ARG A N 1
ATOM 623 C CA . ARG A 1 76 ? -9.276 -1.589 -3.746 1.00 5.77 76 ARG A CA 1
ATOM 624 C C . ARG A 1 76 ? -8.864 -0.871 -2.475 1.00 5.05 76 ARG A C 1
ATOM 625 O O . ARG A 1 76 ? -7.687 -0.676 -2.214 1.00 6.39 76 ARG A O 1
ATOM 633 N N . GLU A 1 77 ? -9.835 -0.510 -1.631 1.00 5.62 77 GLU A N 1
ATOM 634 C CA . GLU A 1 77 ? -9.544 0.098 -0.336 1.00 5.06 77 GLU A CA 1
ATOM 635 C C . GLU A 1 77 ? -10.135 -0.782 0.738 1.00 5.42 77 GLU A C 1
ATOM 636 O O . GLU A 1 77 ? -11.307 -1.233 0.647 1.00 4.53 77 GLU A O 1
ATOM 642 N N . ILE A 1 78 ? -9.325 -1.077 1.746 1.00 4.64 78 ILE A N 1
ATOM 643 C CA . ILE A 1 78 ? -9.759 -1.935 2.838 1.00 5.58 78 ILE A CA 1
ATOM 644 C C . ILE A 1 78 ? -9.277 -1.434 4.167 1.00 5.87 78 ILE A C 1
ATOM 645 O O . ILE A 1 78 ? -8.372 -0.596 4.255 1.00 5.21 78 ILE A O 1
ATOM 650 N N . LEU A 1 79 ? -9.919 -1.939 5.224 1.00 6.01 79 LEU A N 1
ATOM 651 C CA . LEU A 1 79 ? -9.350 -1.844 6.559 1.00 6.27 79 LEU A CA 1
ATOM 652 C C . LEU A 1 79 ? -8.946 -3.320 6.872 1.00 5.55 79 LEU A C 1
ATOM 653 O O . LEU A 1 79 ? -9.695 -4.251 6.590 1.00 7.57 79 LEU A O 1
ATOM 658 N N . LEU A 1 80 ? -7.772 -3.522 7.447 1.00 5.83 80 LEU A N 1
ATOM 659 C CA . LEU A 1 80 ? -7.225 -4.842 7.788 1.00 5.77 80 LEU A CA 1
ATOM 660 C C . LEU A 1 80 ? -7.223 -4.943 9.324 1.00 6.59 80 LEU A C 1
ATOM 661 O O . LEU A 1 80 ? -6.652 -4.082 10.009 1.00 6.06 80 LEU A O 1
ATOM 666 N N . SER A 1 81 ? -7.911 -5.980 9.835 1.00 6.05 81 SER A N 1
ATOM 667 C CA . SER A 1 81 ? -8.064 -6.168 11.284 1.00 6.91 81 SER A CA 1
ATOM 668 C C . SER A 1 81 ? -7.363 -7.417 11.745 1.00 6.60 81 SER A C 1
ATOM 669 O O . SER A 1 81 ? -7.163 -8.336 10.988 1.00 7.09 81 SER A O 1
ATOM 672 N N . ALA A 1 82 ? -6.976 -7.355 13.0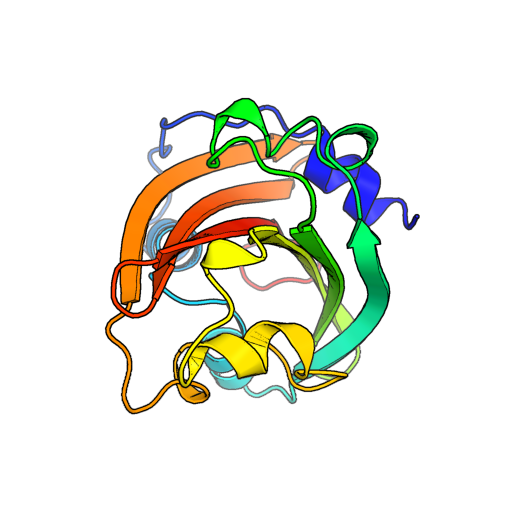19 1.00 6.61 82 ALA A N 1
ATOM 673 C CA . ALA A 1 82 ? -6.325 -8.472 13.716 1.00 6.29 82 ALA A CA 1
ATOM 674 C C . ALA A 1 82 ? -7.220 -8.789 14.910 1.00 6.09 82 ALA A C 1
ATOM 675 O O . ALA A 1 82 ? -7.408 -7.940 15.804 1.00 7.42 82 ALA A O 1
ATOM 677 N N . ASP A 1 83 ? -7.766 -10.012 14.912 1.00 7.21 83 ASP A N 1
ATOM 678 C CA . ASP A 1 83 ? -8.752 -10.384 15.919 1.00 8.05 83 ASP A CA 1
ATOM 679 C C . ASP A 1 83 ? -9.830 -9.303 16.060 1.00 8.20 83 ASP A C 1
ATOM 680 O O . ASP A 1 83 ? -10.290 -8.967 17.158 1.00 8.62 83 ASP A O 1
ATOM 685 N N . GLY A 1 84 ? -10.228 -8.774 14.895 1.00 8.03 84 GLY A N 1
ATOM 686 C CA . GLY A 1 84 ? -11.325 -7.807 14.805 1.00 7.81 84 GLY A CA 1
ATOM 687 C C . GLY A 1 84 ? -11.029 -6.379 15.141 1.00 8.08 84 GLY A C 1
ATOM 688 O O . GLY A 1 84 ? -11.967 -5.587 15.155 1.00 8.57 84 GLY A O 1
ATOM 689 N N . GLU A 1 85 ? -9.757 -6.072 15.437 1.00 7.69 85 GLU A N 1
ATOM 690 C CA . GLU A 1 85 ? -9.320 -4.732 15.797 1.00 9.09 85 GLU A CA 1
ATOM 691 C C . GLU A 1 85 ? -8.650 -4.170 14.552 1.00 8.58 85 GLU A C 1
ATOM 692 O O . GLU A 1 85 ? -7.716 -4.773 14.033 1.00 6.52 85 GLU A O 1
ATOM 698 N N . PRO A 1 86 ? -9.059 -2.981 14.107 1.00 7.61 86 PRO A N 1
ATOM 699 C CA . PRO A 1 86 ? -8.443 -2.421 12.890 1.00 7.25 86 PRO A CA 1
ATOM 700 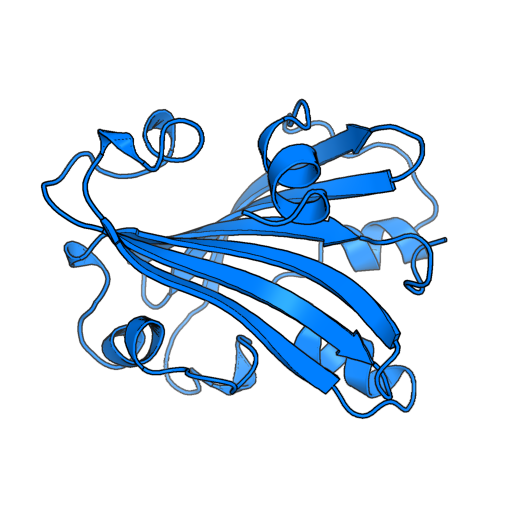C C . PRO A 1 86 ? -7.006 -2.052 13.151 1.00 5.81 86 PRO A C 1
ATOM 701 O O . PRO A 1 86 ? -6.698 -1.341 14.101 1.00 7.41 86 PRO A O 1
ATOM 705 N N . TRP A 1 87 ? -6.108 -2.552 12.282 1.00 6.15 87 TRP A N 1
ATOM 706 C CA . TRP A 1 87 ? -4.675 -2.265 12.397 1.00 5.35 87 TRP A CA 1
ATOM 707 C C . TRP A 1 87 ? -4.099 -1.517 11.216 1.00 5.20 87 TRP A C 1
ATOM 708 O O . TRP A 1 87 ? -3.065 -0.883 11.363 1.00 5.68 87 TRP A O 1
ATOM 719 N N . LEU A 1 88 ? -4.764 -1.557 10.053 1.00 5.04 88 LEU A N 1
ATOM 720 C CA . LEU A 1 88 ? -4.172 -0.923 8.876 1.00 5.21 88 LEU A CA 1
ATOM 721 C C . LEU A 1 88 ? -5.267 -0.564 7.902 1.00 4.74 88 LEU A C 1
ATOM 722 O O . LEU A 1 88 ? -6.333 -1.223 7.835 1.00 5.38 88 LEU A O 1
ATOM 727 N N . ALA A 1 89 ? -5.012 0.508 7.156 1.00 4.85 89 ALA A N 1
ATOM 728 C CA . ALA A 1 89 ? -5.842 0.857 6.013 1.00 4.99 89 ALA A CA 1
ATOM 729 C C . ALA A 1 89 ? -4.969 0.659 4.798 1.00 3.77 89 ALA A C 1
ATOM 730 O O . ALA A 1 89 ? -3.753 0.987 4.800 1.00 4.78 89 ALA A O 1
ATOM 732 N N . GLY A 1 90 ? -5.576 0.016 3.786 1.00 3.68 90 GLY A N 1
ATOM 733 C CA . GLY A 1 90 ? -4.818 -0.281 2.555 1.00 4.77 90 GLY A CA 1
ATOM 734 C C . GLY A 1 90 ? -5.525 0.151 1.321 1.00 5.36 90 GLY A C 1
ATOM 735 O O . GLY A 1 90 ? -6.762 0.023 1.217 1.00 6.32 90 GLY A O 1
ATOM 736 N N . ARG A 1 91 ? -4.757 0.699 0.402 1.00 4.15 91 ARG A N 1
ATOM 737 C CA . ARG A 1 91 ? -5.290 1.136 -0.869 1.00 4.59 91 ARG A CA 1
ATOM 738 C C . ARG A 1 91 ? -4.407 0.644 -2.007 1.00 3.68 91 ARG A C 1
ATOM 739 O O . ARG A 1 91 ? -3.229 0.992 -2.031 1.00 4.88 91 ARG A O 1
ATOM 747 N N . THR A 1 92 ? -4.994 -0.192 -2.860 1.00 5.00 92 THR A N 1
ATOM 748 C CA . THR A 1 92 ? -4.239 -0.819 -3.945 1.00 5.60 92 THR A CA 1
ATOM 749 C C . THR A 1 92 ? -4.769 -0.363 -5.252 1.00 6.44 92 THR A C 1
ATOM 750 O O . THR A 1 92 ? -6.021 -0.326 -5.440 1.00 5.20 92 THR A O 1
ATOM 754 N N . VAL A 1 93 ? -3.873 -0.003 -6.172 1.00 5.12 93 VAL A N 1
ATOM 755 C CA . VAL A 1 93 ? -4.304 0.464 -7.511 1.00 5.19 93 VAL A CA 1
ATOM 756 C C . VAL A 1 93 ? -3.554 -0.401 -8.518 1.00 4.72 93 VAL A C 1
ATOM 757 O O . VAL A 1 93 ? -2.308 -0.425 -8.540 1.00 5.69 93 VAL A O 1
ATOM 761 N N . VAL A 1 94 ? -4.308 -1.119 -9.346 1.00 4.97 94 VAL A N 1
ATOM 762 C CA . VAL A 1 94 ? -3.730 -2.043 -10.310 1.00 5.41 94 VAL A CA 1
ATOM 763 C C . VAL A 1 94 ? -4.126 -1.681 -11.719 1.00 6.60 94 VAL A C 1
ATOM 764 O O . VAL A 1 94 ? -5.326 -1.726 -12.063 1.00 6.41 94 VAL A O 1
ATOM 768 N N . PRO A 1 95 ? -3.168 -1.244 -12.548 1.00 5.57 95 PRO A N 1
ATOM 769 C CA . PRO A 1 95 ? -3.542 -0.942 -13.952 1.00 6.66 95 PRO A CA 1
ATOM 770 C C . PRO A 1 95 ? -4.178 -2.205 -14.572 1.00 7.14 95 PRO A C 1
ATOM 771 O O . PRO A 1 95 ? -3.758 -3.329 -14.334 1.00 8.13 95 PRO A O 1
ATOM 775 N N . VAL A 1 96 ? -5.168 -2.032 -15.434 1.00 7.42 96 VAL A N 1
ATOM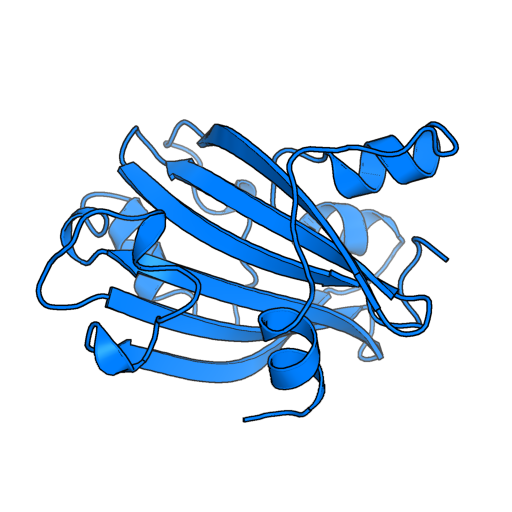 776 C CA . VAL A 1 96 ? -5.754 -3.224 -16.051 1.00 8.15 96 VAL A CA 1
ATOM 777 C C . VAL A 1 96 ? -4.665 -4.010 -16.844 1.00 7.47 96 VAL A C 1
ATOM 778 O O . VAL A 1 96 ? -4.729 -5.254 -16.959 1.00 7.47 96 VAL A O 1
ATOM 782 N N . SER A 1 97 ? -3.677 -3.333 -17.408 1.00 7.03 97 SER A N 1
ATOM 783 C CA . SER A 1 97 ? -2.600 -4.075 -18.103 1.00 6.79 97 SER A CA 1
ATOM 784 C C . SER A 1 97 ? -1.839 -5.034 -17.226 1.00 7.98 97 SER A C 1
ATOM 785 O O . SER A 1 97 ? -1.137 -5.914 -17.774 1.00 9.55 97 SER A O 1
ATOM 788 N N . THR A 1 98 ? -1.905 -4.890 -15.896 1.00 7.35 98 THR A N 1
ATOM 789 C CA . THR A 1 98 ? -1.213 -5.809 -14.978 1.00 7.29 98 THR A CA 1
ATOM 790 C C . THR A 1 98 ? -2.071 -7.046 -14.725 1.00 7.33 98 THR A C 1
ATOM 791 O O . THR A 1 98 ? -1.535 -8.066 -14.274 1.00 7.28 98 THR A O 1
ATOM 795 N N . LEU A 1 99 ? -3.358 -6.981 -15.032 1.00 6.60 99 LEU A N 1
ATOM 796 C CA . LEU A 1 99 ? -4.265 -8.113 -14.775 1.00 8.67 99 LEU A CA 1
ATOM 797 C C . LEU A 1 99 ? -4.202 -9.177 -15.870 1.00 8.13 99 LEU A C 1
ATOM 798 O O . LEU A 1 99 ? -5.020 -9.216 -16.808 1.00 10.23 99 LEU A O 1
ATOM 803 N N . SER A 1 100 ? -3.210 -10.051 -15.745 1.00 8.61 100 SER A N 1
ATOM 804 C CA . SER A 1 100 ? -3.002 -11.134 -16.706 1.00 7.22 100 SER A CA 1
ATOM 805 C C . SER A 1 100 ? -2.334 -12.265 -15.913 1.00 8.90 100 SER A C 1
ATOM 806 O O . SER A 1 100 ? -1.662 -12.035 -14.898 1.00 8.61 100 SER A O 1
ATOM 809 N N . GLY A 1 101 ? -2.531 -13.490 -16.376 1.00 8.91 101 GLY A N 1
ATOM 810 C CA . GLY A 1 101 ? -1.911 -14.593 -15.679 1.00 8.72 101 GLY A CA 1
ATOM 811 C C . GLY A 1 101 ? -2.362 -14.677 -14.256 1.00 8.60 101 GLY A C 1
ATOM 812 O O . GLY A 1 101 ? -3.488 -14.340 -13.936 1.00 8.90 101 GLY A O 1
ATOM 813 N N . PRO A 1 102 ? -1.501 -15.124 -13.366 1.00 9.33 102 PRO A N 1
ATOM 814 C CA . PRO A 1 102 ? -1.911 -15.208 -11.975 1.00 9.40 102 PRO A CA 1
ATOM 815 C C . PRO A 1 102 ? -2.385 -13.866 -11.395 1.00 9.44 102 PRO A C 1
ATOM 816 O O . PRO A 1 102 ? -3.199 -13.838 -10.419 1.00 9.78 102 PRO A O 1
ATOM 820 N N . GLU A 1 103 ? -1.850 -12.773 -11.939 1.00 8.13 103 GLU A N 1
ATOM 821 C CA . GLU A 1 103 ? -2.194 -11.447 -11.439 1.00 8.43 103 GLU A CA 1
ATOM 822 C C . GLU A 1 103 ? -3.651 -11.075 -11.738 1.00 8.28 103 GLU A C 1
ATOM 823 O O . GLU A 1 103 ? -4.135 -10.076 -11.186 1.00 8.47 103 GLU A O 1
ATOM 829 N N . LEU A 1 104 ? -4.365 -11.867 -12.536 1.00 8.87 104 LEU A N 1
ATOM 830 C CA . LEU A 1 104 ? -5.788 -11.614 -12.713 1.00 10.19 104 LEU A CA 1
ATOM 831 C C . LEU A 1 104 ? -6.454 -11.709 -11.330 1.00 10.06 104 LEU A C 1
ATOM 832 O O . LEU A 1 104 ? -7.491 -11.057 -11.045 1.00 10.81 104 LEU A O 1
ATOM 837 N N . ALA A 1 105 ? -5.874 -12.491 -10.425 1.00 10.14 105 ALA A N 1
ATOM 838 C CA . ALA A 1 105 ? -6.484 -12.643 -9.099 1.00 10.87 105 ALA A CA 1
ATOM 839 C C . ALA A 1 105 ? -6.531 -11.354 -8.292 1.00 10.29 105 ALA A C 1
ATOM 840 O O . ALA A 1 105 ? -7.290 -11.263 -7.330 1.00 9.71 105 ALA A O 1
ATOM 842 N N . LEU A 1 106 ? -5.715 -10.368 -8.641 1.00 9.86 106 LEU A N 1
ATOM 843 C CA . LEU A 1 106 ? -5.753 -9.124 -7.896 1.00 9.30 106 LEU A CA 1
ATOM 844 C C . LEU A 1 106 ? -7.120 -8.459 -7.956 1.00 9.24 106 LEU A C 1
ATOM 845 O O . LEU A 1 106 ? -7.403 -7.570 -7.114 1.00 10.85 106 LEU A O 1
ATOM 850 N N . GLN A 1 107 ? -7.982 -8.786 -8.941 1.00 9.90 107 GLN A N 1
ATOM 851 C CA . GLN A 1 107 ? -9.300 -8.169 -8.999 1.00 9.67 107 GLN A CA 1
ATOM 852 C C . GLN A 1 107 ? -10.361 -9.096 -8.405 1.00 9.41 107 GLN A C 1
ATOM 853 O O . GLN A 1 107 ? -11.538 -8.739 -8.332 1.00 11.09 107 GLN A O 1
ATOM 859 N N . LYS A 1 108 ? -9.935 -10.260 -7.943 1.00 10.64 108 LYS A N 1
ATOM 860 C CA . LYS A 1 108 ? -10.861 -11.269 -7.421 1.00 11.61 108 LYS A CA 1
ATOM 861 C C . LYS A 1 108 ? -10.588 -11.668 -5.976 1.00 12.10 108 LYS A C 1
ATOM 862 O O . LYS A 1 108 ? -11.079 -12.687 -5.526 1.00 14.05 108 LYS A O 1
ATOM 868 N N . LEU A 1 109 ? -9.857 -10.851 -5.233 1.00 11.03 109 LEU A N 1
ATOM 869 C CA . LEU A 1 109 ? -9.506 -11.210 -3.843 1.00 10.62 109 LEU A CA 1
ATOM 870 C C . LEU A 1 109 ? -10.704 -11.239 -2.909 1.00 10.96 109 LEU A C 1
ATOM 871 O O . LEU A 1 109 ? -10.757 -12.052 -1.997 1.00 10.32 109 LEU A O 1
ATOM 876 N N . GLY A 1 110 ? -11.652 -10.338 -3.125 1.00 8.91 110 GLY A N 1
ATOM 877 C CA . GLY A 1 110 ? -12.762 -10.236 -2.213 1.00 10.36 110 GLY A CA 1
ATOM 878 C C . GLY A 1 110 ? -12.202 -9.983 -0.803 1.00 9.82 110 GLY A C 1
ATOM 879 O O . GLY A 1 110 ? -11.293 -9.135 -0.590 1.00 9.90 110 GLY A O 1
ATOM 880 N N . LYS A 1 111 ? -12.737 -10.691 0.188 1.00 9.37 111 LYS A N 1
ATOM 881 C CA . LYS A 1 111 ? -12.279 -10.535 1.535 1.00 9.65 111 LYS A CA 1
ATOM 882 C C . LYS A 1 111 ? -11.012 -11.289 1.871 1.00 8.21 111 LYS A C 1
ATOM 883 O O . LYS A 1 111 ? -10.590 -11.339 3.023 1.00 10.08 111 LYS A O 1
ATOM 889 N N . THR A 1 112 ? -10.359 -11.872 0.866 1.00 6.55 112 THR A N 1
ATOM 890 C CA . THR A 1 112 ? -9.068 -12.501 1.114 1.00 7.93 112 THR A CA 1
ATOM 891 C C . THR A 1 112 ? -8.042 -11.395 1.230 1.00 7.66 112 THR A C 1
ATOM 892 O O . THR A 1 112 ? -7.951 -10.567 0.320 1.00 9.18 112 THR A O 1
ATOM 896 N N . PRO A 1 113 ? -7.249 -11.386 2.309 1.00 7.95 113 PRO A N 1
ATOM 897 C CA . PRO A 1 113 ? -6.254 -10.306 2.426 1.00 8.87 113 PRO A CA 1
ATOM 898 C C . PRO A 1 113 ? -5.070 -10.519 1.522 1.00 8.76 113 PRO A C 1
ATOM 899 O O . PRO A 1 113 ? -4.495 -11.608 1.465 1.00 8.74 113 PRO A O 1
ATOM 903 N N . LEU A 1 114 ? -4.654 -9.477 0.811 1.00 6.39 114 LEU A N 1
ATOM 904 C CA . LEU A 1 114 ? -3.542 -9.546 -0.087 1.00 7.91 114 LEU A CA 1
ATOM 905 C C . LEU A 1 114 ? -2.261 -10.012 0.596 1.00 7.40 114 LEU A C 1
ATOM 906 O O . LEU A 1 114 ? -2.024 -9.692 1.751 1.00 9.17 114 LEU A O 1
ATOM 911 N N . GLY A 1 115 ? -1.421 -10.740 -0.149 1.00 7.66 115 GLY A N 1
ATOM 912 C CA . GLY A 1 115 ? -0.099 -11.112 0.306 1.00 7.03 115 GLY A CA 1
ATOM 913 C C . GLY A 1 115 ? 0.592 -11.919 -0.778 1.00 7.47 115 GLY A C 1
ATOM 914 O O . GLY A 1 115 ? -0.072 -12.474 -1.673 1.00 8.54 115 GLY A O 1
ATOM 915 N N . ARG A 1 116 ? 1.903 -12.015 -0.636 1.00 8.59 116 ARG A N 1
ATOM 916 C CA . ARG A 1 116 ? 2.688 -12.840 -1.559 1.00 10.84 116 ARG A CA 1
ATOM 917 C C . ARG A 1 116 ? 2.247 -14.308 -1.502 1.00 10.42 116 ARG A C 1
ATOM 918 O O . ARG A 1 116 ? 2.378 -15.006 -2.500 1.00 11.50 116 ARG A O 1
ATOM 926 N N . TYR A 1 117 ? 1.725 -14.749 -0.359 1.00 10.22 117 TYR A N 1
ATOM 927 C CA . TYR A 1 117 ? 1.254 -16.133 -0.179 1.00 11.07 117 TYR A CA 1
ATOM 928 C C . TYR A 1 117 ? 0.142 -16.521 -1.166 1.00 13.21 117 TYR A C 1
ATOM 929 O O . TYR A 1 117 ? -0.105 -17.733 -1.398 1.00 13.66 117 TYR A O 1
ATOM 938 N N . LEU A 1 118 ? -0.485 -15.544 -1.814 1.00 11.63 118 LEU A N 1
ATOM 939 C CA . LEU A 1 118 ? -1.529 -15.812 -2.792 1.00 11.46 118 LEU A CA 1
ATOM 940 C C . LEU A 1 118 ? -0.951 -15.973 -4.206 1.00 13.08 118 LEU A C 1
ATOM 941 O O . LEU A 1 118 ? -1.686 -16.381 -5.117 1.00 14.88 118 LEU A O 1
ATOM 946 N N . PHE A 1 119 ? 0.311 -15.602 -4.410 1.00 11.53 119 PHE A N 1
ATOM 947 C CA . PHE A 1 119 ? 0.927 -15.637 -5.725 1.00 12.80 119 PHE A CA 1
ATOM 948 C C . PHE A 1 119 ? 2.158 -16.556 -5.667 1.00 14.17 119 PHE A C 1
ATOM 949 O O . PHE A 1 119 ? 3.254 -16.083 -5.737 1.00 14.60 119 PHE A O 1
ATOM 957 N N . THR A 1 120 ? 1.911 -17.857 -5.629 1.00 13.59 120 THR A N 1
ATOM 958 C CA . THR A 1 120 ? 2.990 -18.846 -5.470 1.00 15.78 120 THR A CA 1
ATOM 959 C C . THR A 1 120 ? 3.837 -19.060 -6.683 1.00 15.59 120 THR A C 1
ATOM 960 O O . THR A 1 120 ? 4.884 -19.718 -6.599 1.00 16.08 120 THR A O 1
ATOM 964 N N . SER A 1 121 ? 3.435 -18.494 -7.812 1.00 14.15 121 SER A N 1
ATOM 965 C CA . SER A 1 121 ? 4.188 -18.643 -9.040 1.00 15.00 121 SER A CA 1
ATOM 966 C C . SER A 1 121 ? 4.625 -17.297 -9.630 1.00 14.22 121 SER A C 1
ATOM 967 O O . SER A 1 121 ? 5.008 -17.202 -10.795 1.00 15.19 121 SER A O 1
ATOM 970 N N . SER A 1 122 ? 4.602 -16.259 -8.818 1.00 14.07 122 SER A N 1
ATOM 971 C CA . SER A 1 122 ? 4.952 -14.928 -9.299 1.00 13.98 122 SER A CA 1
ATOM 972 C C . SER A 1 122 ? 6.050 -14.299 -8.513 1.00 14.01 122 SER A C 1
ATOM 973 O O . SER A 1 122 ? 6.023 -14.311 -7.265 1.00 15.65 122 SER A O 1
ATOM 976 N N . THR A 1 123 ? 7.022 -13.739 -9.215 1.00 14.24 123 THR A N 1
ATOM 977 C CA . THR A 1 123 ? 8.051 -12.986 -8.507 1.00 14.83 123 THR A CA 1
ATOM 978 C C . THR A 1 123 ? 7.457 -11.678 -7.985 1.00 15.34 123 THR A C 1
ATOM 979 O O . THR A 1 123 ? 6.565 -11.100 -8.597 1.00 15.68 123 THR A O 1
ATOM 983 N N . LEU A 1 124 ? 7.942 -11.216 -6.864 1.00 15.12 124 LEU A N 1
ATOM 984 C CA . LEU A 1 124 ? 7.512 -9.937 -6.336 1.00 14.84 124 LEU A CA 1
ATOM 985 C C . LEU A 1 124 ? 8.756 -9.090 -6.127 1.00 14.67 124 LEU A C 1
ATOM 986 O O . LEU A 1 124 ? 9.700 -9.544 -5.459 1.00 16.56 124 LEU A O 1
ATOM 991 N N . THR A 1 125 ? 8.848 -7.914 -6.743 1.00 13.96 125 THR A N 1
ATOM 992 C CA . THR A 1 125 ? 9.952 -7.009 -6.499 1.00 12.00 125 THR A CA 1
ATOM 993 C C . THR A 1 125 ? 9.329 -5.632 -6.151 1.00 11.01 125 THR A C 1
ATOM 994 O O . THR A 1 125 ? 8.096 -5.453 -6.332 1.00 10.82 125 THR A O 1
ATOM 998 N N . ARG A 1 126 ? 10.138 -4.689 -5.685 1.00 10.01 126 ARG A N 1
ATOM 999 C CA . ARG A 1 126 ? 9.605 -3.397 -5.301 1.00 9.28 126 ARG A CA 1
ATOM 1000 C C . ARG A 1 126 ? 10.459 -2.377 -5.985 1.00 10.14 126 ARG A C 1
ATOM 1001 O O . ARG A 1 126 ? 11.681 -2.373 -5.834 1.00 10.64 126 ARG A O 1
ATOM 1009 N N . ASP A 1 127 ? 9.849 -1.504 -6.784 1.00 9.76 127 ASP A N 1
ATOM 1010 C CA . ASP A 1 127 ? 10.590 -0.445 -7.446 1.00 10.38 127 ASP A CA 1
ATOM 1011 C C . ASP A 1 127 ? 11.079 0.599 -6.465 1.00 10.43 127 ASP A C 1
ATOM 1012 O O . ASP A 1 127 ? 12.130 1.163 -6.656 1.00 11.71 127 ASP A O 1
ATOM 1017 N N . PHE A 1 128 ? 10.271 0.925 -5.462 1.00 9.82 128 PHE A N 1
ATOM 1018 C CA . PHE A 1 128 ? 10.685 1.931 -4.478 1.00 8.96 128 PHE A CA 1
ATOM 1019 C C . PHE A 1 128 ? 9.699 1.836 -3.321 1.00 9.95 128 PHE A C 1
ATOM 1020 O O . PHE A 1 128 ? 8.614 1.279 -3.477 1.00 9.66 128 PHE A O 1
ATOM 1028 N N . ILE A 1 129 ? 10.094 2.396 -2.202 1.00 9.46 129 ILE A N 1
ATOM 1029 C CA . ILE A 1 129 ? 9.186 2.515 -1.067 1.00 9.93 129 ILE A CA 1
ATOM 1030 C C . ILE A 1 129 ? 9.313 3.951 -0.560 1.00 9.06 129 ILE A C 1
ATOM 1031 O O . ILE A 1 129 ? 10.409 4.509 -0.467 1.00 9.19 129 ILE A O 1
ATOM 1036 N N . GLU A 1 130 ? 8.166 4.522 -0.255 1.00 8.47 130 GLU A N 1
ATOM 1037 C CA . GLU A 1 130 ? 8.102 5.851 0.322 1.00 6.71 130 GLU A CA 1
ATOM 1038 C C . GLU A 1 130 ? 7.452 5.699 1.679 1.00 6.51 130 GLU A C 1
ATOM 1039 O O . GLU A 1 130 ? 6.613 4.840 1.925 1.00 7.06 130 GLU A O 1
ATOM 1045 N N . ILE A 1 131 ? 7.838 6.582 2.592 1.00 6.29 131 ILE A N 1
ATOM 1046 C CA . ILE A 1 131 ? 7.315 6.598 3.966 1.00 6.35 131 ILE A CA 1
ATOM 1047 C C . ILE A 1 131 ? 6.710 7.980 4.203 1.00 6.23 131 ILE A C 1
ATOM 1048 O O . ILE A 1 131 ? 7.202 8.979 3.633 1.00 6.92 131 ILE A O 1
ATOM 1053 N N . GLY A 1 132 ? 5.632 8.029 4.974 1.00 6.88 132 GLY A N 1
ATOM 1054 C CA . GLY A 1 132 ? 4.985 9.303 5.335 1.00 7.05 132 GLY A CA 1
ATOM 1055 C C . GLY A 1 132 ? 4.507 9.174 6.770 1.00 8.58 132 GLY A C 1
ATOM 1056 O O . GLY A 1 132 ? 4.491 8.077 7.376 1.00 7.38 132 GLY A O 1
ATOM 1057 N N . ARG A 1 133 ? 4.119 10.301 7.365 1.00 8.61 133 ARG A N 1
ATOM 1058 C CA . ARG A 1 133 ? 3.612 10.295 8.754 1.00 9.86 133 ARG A CA 1
ATOM 1059 C C . ARG A 1 133 ? 2.591 11.415 8.934 1.00 11.48 133 ARG A C 1
ATOM 1060 O O . ARG A 1 133 ? 2.772 12.509 8.375 1.00 12.28 133 ARG A O 1
ATOM 1068 N N . ASP A 1 134 ? 1.511 11.118 9.648 1.00 11.91 134 ASP A N 1
ATOM 1069 C CA . ASP A 1 134 ? 0.508 12.143 9.917 1.00 16.40 134 ASP A CA 1
ATOM 1070 C C . ASP A 1 134 ? -0.126 11.843 11.274 1.00 20.86 134 ASP A C 1
ATOM 1071 O O . ASP A 1 134 ? -0.451 10.711 11.563 1.00 25.75 134 ASP A O 1
ATOM 1076 N N . ALA A 1 135 ? -0.287 12.877 12.104 1.00 19.91 135 ALA A N 1
ATOM 1077 C CA . ALA A 1 135 ? -0.890 12.716 13.439 1.00 15.75 135 ALA A CA 1
ATOM 1078 C C . ALA A 1 135 ? -0.317 11.555 14.240 1.00 13.58 135 ALA A C 1
ATOM 1079 O O . ALA A 1 135 ? -1.027 10.867 14.950 1.00 14.00 135 ALA A O 1
ATOM 1081 N N . GLY A 1 136 ? 0.992 11.331 14.120 1.00 12.46 136 GLY A N 1
ATOM 1082 C CA . GLY A 1 136 ? 1.639 10.284 14.863 1.00 12.97 136 GLY A CA 1
ATOM 1083 C C . GLY A 1 136 ? 1.590 8.925 14.188 1.00 12.81 136 GLY A C 1
ATOM 1084 O O . GLY A 1 136 ? 2.189 7.980 14.746 1.00 15.05 136 GLY A O 1
ATOM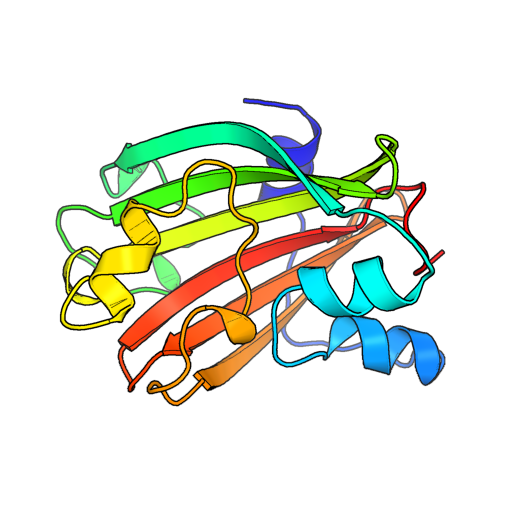 1085 N N . LEU A 1 137 ? 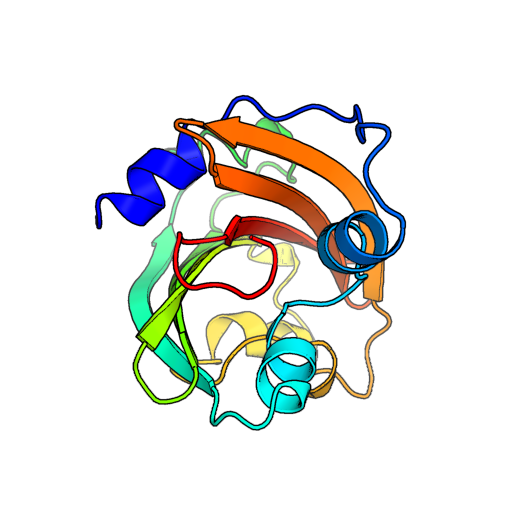0.956 8.821 13.018 1.00 9.88 137 LEU A N 1
ATOM 1086 C CA . LEU A 1 137 ? 0.804 7.522 12.346 1.00 9.09 137 LEU A CA 1
ATOM 1087 C C . LEU A 1 137 ? 1.682 7.417 11.127 1.00 8.84 137 LEU A C 1
ATOM 1088 O O . LEU A 1 137 ? 1.735 8.322 10.290 1.00 11.04 137 LEU A O 1
ATOM 1093 N N . TRP A 1 138 ? 2.372 6.275 11.033 1.00 7.60 138 TRP A N 1
ATOM 1094 C CA . TRP A 1 138 ? 3.203 5.956 9.902 1.00 6.48 138 TRP A CA 1
ATOM 1095 C C . TRP A 1 138 ? 2.375 5.377 8.765 1.00 5.56 138 TRP A C 1
ATOM 1096 O O . TRP A 1 138 ? 1.414 4.623 8.988 1.00 6.86 138 TRP A O 1
ATOM 1107 N N . GLY A 1 139 ? 2.755 5.758 7.539 1.00 4.93 139 GLY A N 1
ATOM 1108 C CA . GLY A 1 139 ? 2.215 5.122 6.337 1.00 5.09 139 GLY A CA 1
ATOM 1109 C C . GLY A 1 139 ? 3.359 4.845 5.367 1.00 5.64 139 GLY A C 1
ATOM 1110 O O . GLY A 1 139 ? 4.486 5.387 5.522 1.00 6.40 139 GLY A O 1
ATOM 1111 N N . ARG A 1 140 ? 3.104 3.989 4.376 1.00 4.99 140 ARG A N 1
ATOM 1112 C CA . ARG A 1 140 ? 4.119 3.745 3.348 1.00 4.69 140 ARG A CA 1
ATOM 1113 C C . ARG A 1 140 ? 3.436 3.559 2.025 1.00 5.85 140 ARG A C 1
ATOM 1114 O O . ARG A 1 140 ? 2.206 3.239 1.970 1.00 6.47 140 ARG A O 1
ATOM 1122 N N . ARG A 1 141 ? 4.189 3.798 0.947 1.00 5.10 141 ARG A N 1
ATOM 1123 C CA . ARG A 1 141 ? 3.636 3.734 -0.413 1.00 6.67 141 ARG A CA 1
ATOM 1124 C C . ARG A 1 141 ? 4.669 3.018 -1.245 1.00 7.70 141 ARG A C 1
ATOM 1125 O O . ARG A 1 141 ? 5.834 3.412 -1.257 1.00 8.43 141 ARG A O 1
ATOM 1133 N N . SER A 1 142 ? 4.249 1.978 -1.931 1.00 6.09 142 SER A N 1
ATOM 1134 C CA . SER A 1 142 ? 5.193 1.146 -2.713 1.00 7.21 142 SER A CA 1
ATOM 1135 C C . SER A 1 142 ? 4.724 0.911 -4.097 1.00 6.52 142 SER A C 1
ATOM 1136 O O . SER A 1 142 ? 3.526 0.685 -4.308 1.00 7.50 142 SER A O 1
ATOM 1139 N N . ARG A 1 143 ? 5.611 0.975 -5.082 1.00 8.14 143 ARG A N 1
ATOM 1140 C CA . ARG A 1 143 ? 5.247 0.444 -6.410 1.00 7.71 143 ARG A CA 1
ATOM 1141 C C . ARG A 1 143 ? 5.867 -0.972 -6.451 1.00 7.98 143 ARG A C 1
ATOM 1142 O O . ARG A 1 143 ? 7.097 -1.136 -6.389 1.00 9.22 143 ARG A O 1
ATOM 1150 N N . LEU A 1 144 ? 5.004 -1.975 -6.496 1.00 7.47 144 LEU A N 1
ATOM 1151 C CA . LEU A 1 144 ? 5.388 -3.393 -6.524 1.00 7.00 144 LEU A CA 1
ATOM 1152 C C . LEU A 1 144 ? 5.253 -3.946 -7.909 1.00 8.53 144 LEU A C 1
ATOM 1153 O O . LEU A 1 144 ? 4.528 -3.387 -8.742 1.00 9.19 144 LEU A O 1
ATOM 1158 N N . ARG A 1 145 ? 6.021 -4.991 -8.190 1.00 9.78 145 ARG A N 1
ATOM 1159 C CA . ARG A 1 145 ? 5.899 -5.703 -9.436 1.00 9.81 145 ARG A CA 1
ATOM 1160 C C . ARG A 1 145 ? 5.656 -7.158 -9.167 1.00 10.29 145 ARG A C 1
ATOM 1161 O O . ARG A 1 145 ? 6.415 -7.784 -8.433 1.00 9.80 145 ARG A O 1
ATOM 1169 N N . LEU A 1 146 ? 4.586 -7.699 -9.724 1.00 8.98 146 LEU A N 1
ATOM 1170 C CA . LEU A 1 146 ? 4.261 -9.127 -9.632 1.00 11.21 146 LEU A CA 1
ATOM 1171 C C . LEU A 1 146 ? 4.520 -9.619 -11.024 1.00 10.87 146 LEU A C 1
ATOM 1172 O O . LEU A 1 146 ? 3.913 -9.155 -11.974 1.00 11.15 146 LEU A O 1
ATOM 1177 N N . SER A 1 147 ? 5.431 -10.582 -11.174 1.00 10.95 147 SER A N 1
ATOM 1178 C CA . SER A 1 147 ? 5.863 -11.069 -12.499 1.00 13.25 147 SER A CA 1
ATOM 1179 C C . SER A 1 147 ? 6.214 -9.909 -13.440 1.00 11.53 147 SER A C 1
ATOM 1180 O O . SER A 1 147 ? 5.882 -9.884 -14.630 1.00 12.62 147 SER A O 1
ATOM 1183 N N . GLY A 1 148 ? 6.862 -8.900 -12.877 1.00 10.03 148 GLY A N 1
ATOM 1184 C CA . GLY A 1 148 ? 7.268 -7.767 -13.664 1.00 8.38 148 GLY A CA 1
ATOM 1185 C C . GLY A 1 148 ? 6.248 -6.657 -13.927 1.00 8.66 148 GLY A C 1
ATOM 1186 O O . GLY A 1 148 ? 6.630 -5.646 -14.521 1.00 9.87 148 GLY A O 1
ATOM 1187 N N . LYS A 1 149 ? 5.012 -6.841 -13.482 1.00 8.68 149 LYS A N 1
ATOM 1188 C CA . LYS A 1 149 ? 3.903 -5.912 -13.808 1.00 7.91 149 LYS A CA 1
ATOM 1189 C C . LYS A 1 149 ? 3.642 -5.052 -12.604 1.00 7.21 149 LYS A C 1
ATOM 1190 O O . LYS A 1 149 ? 3.500 -5.559 -11.507 1.00 7.03 149 LYS A O 1
ATOM 1196 N N . PRO A 1 150 ? 3.485 -3.743 -12.787 1.00 5.82 150 PRO A N 1
ATOM 1197 C CA . PRO A 1 150 ? 3.272 -2.814 -11.676 1.00 6.69 150 PRO A CA 1
ATOM 1198 C C . PRO A 1 150 ? 1.932 -2.700 -11.031 1.00 5.65 150 PRO A C 1
ATOM 1199 O O . PRO A 1 150 ? 0.889 -2.880 -11.669 1.00 5.20 150 PRO A O 1
ATOM 1203 N N . LEU A 1 151 ? 1.977 -2.399 -9.740 1.00 5.84 151 LEU A N 1
ATOM 1204 C CA . LEU A 1 151 ? 0.796 -2.056 -8.990 1.00 5.78 151 LEU A CA 1
ATOM 1205 C C . LEU A 1 151 ? 1.241 -1.128 -7.897 1.00 5.44 151 LEU A C 1
ATOM 1206 O O . LEU A 1 151 ? 2.416 -1.117 -7.481 1.00 5.93 151 LEU A O 1
ATOM 1211 N N . LEU A 1 152 ? 0.318 -0.324 -7.411 1.00 4.28 152 LEU A N 1
ATOM 1212 C CA . LEU A 1 152 ? 0.625 0.601 -6.333 1.00 3.64 152 LEU A CA 1
ATOM 1213 C C . LEU A 1 152 ? -0.095 0.151 -5.064 1.00 4.62 152 LEU A C 1
ATOM 1214 O O . LEU A 1 152 ? -1.263 -0.177 -5.103 1.00 6.28 152 LEU A O 1
ATOM 1219 N N . LEU A 1 153 ? 0.612 0.119 -3.939 1.00 4.26 153 LEU A N 1
ATOM 1220 C CA . LEU A 1 153 ? 0.065 -0.265 -2.661 1.00 5.95 153 LEU A CA 1
ATOM 1221 C C . LEU A 1 153 ? 0.423 0.807 -1.656 1.00 4.28 153 LEU A C 1
ATOM 1222 O O . LEU A 1 153 ? 1.607 1.082 -1.439 1.00 4.96 153 LEU A O 1
ATOM 1227 N N . THR A 1 154 ? -0.582 1.414 -1.013 1.00 4.83 154 THR A N 1
ATOM 1228 C CA . THR A 1 154 ? -0.337 2.409 0.041 1.00 5.17 154 THR A CA 1
ATOM 1229 C C . THR A 1 154 ? -0.978 1.838 1.311 1.00 5.04 154 THR A C 1
ATOM 1230 O O . THR A 1 154 ? -2.068 1.288 1.275 1.00 5.60 154 THR A O 1
ATOM 1234 N N . GLU A 1 155 ? -0.310 1.952 2.440 1.00 5.27 155 GLU A N 1
ATOM 1235 C CA . GLU A 1 155 ? -0.769 1.420 3.692 1.00 4.50 155 GLU A CA 1
ATOM 1236 C C . GLU A 1 155 ? -0.559 2.460 4.780 1.00 3.89 155 GLU A C 1
ATOM 1237 O O . GLU A 1 155 ? 0.470 3.122 4.867 1.00 4.57 155 GLU A O 1
ATOM 1243 N N . LEU A 1 156 ? -1.550 2.534 5.643 1.00 4.37 156 LEU A N 1
ATOM 1244 C CA . LEU A 1 156 ? -1.469 3.395 6.827 1.00 5.16 156 LEU A CA 1
ATOM 1245 C C . LEU A 1 156 ? -1.611 2.515 8.065 1.00 4.83 156 LEU A C 1
ATOM 1246 O O . LEU A 1 156 ? -2.536 1.705 8.150 1.00 5.11 156 LEU A O 1
ATOM 1251 N N . PHE A 1 157 ? -0.696 2.650 9.023 1.00 4.92 157 PHE A N 1
ATOM 1252 C CA . PHE A 1 157 ? -0.704 1.814 10.250 1.00 4.73 157 PHE A CA 1
ATOM 1253 C C . PHE A 1 157 ? -1.523 2.531 11.303 1.00 5.50 157 PHE A C 1
ATOM 1254 O O . PHE A 1 157 ? -1.124 3.625 11.784 1.00 5.85 157 PHE A O 1
ATOM 1262 N N . LEU A 1 158 ? -2.620 1.919 11.672 1.00 5.82 158 LEU A N 1
ATOM 1263 C CA . LEU A 1 158 ? -3.580 2.541 12.591 1.00 7.17 158 LEU A CA 1
ATOM 1264 C C . LEU A 1 158 ? -3.037 2.475 13.983 1.00 6.60 158 LEU A C 1
ATOM 1265 O O . LEU A 1 158 ? -2.212 1.622 14.298 1.00 7.76 158 LEU A O 1
ATOM 1270 N N . PRO A 1 159 ? -3.619 3.293 14.875 1.00 7.80 159 PRO A N 1
ATOM 1271 C CA . PRO A 1 159 ? -3.093 3.339 16.250 1.00 7.85 159 PRO A CA 1
ATOM 1272 C C . PRO A 1 159 ? -2.945 2.037 17.024 1.00 6.94 159 PRO A C 1
ATOM 1273 O O . PRO A 1 159 ? -2.042 1.925 17.863 1.00 7.50 159 PRO A O 1
ATOM 1277 N N . ALA A 1 160 ? -3.825 1.057 16.820 1.00 7.49 160 ALA A N 1
ATOM 1278 C CA . ALA A 1 160 ? -3.719 -0.196 17.564 1.00 7.90 160 ALA A CA 1
ATOM 1279 C C . ALA A 1 160 ? -2.690 -1.147 17.001 1.00 7.74 160 ALA A C 1
ATOM 1280 O O . ALA A 1 160 ? -2.419 -2.177 17.629 1.00 8.32 160 ALA A O 1
ATOM 1282 N N . SER A 1 161 ? -2.096 -0.818 15.857 1.00 7.36 161 SER A N 1
ATOM 1283 C CA . SER A 1 161 ? -1.159 -1.773 15.227 1.00 8.09 161 SER A CA 1
ATOM 1284 C C . SER A 1 161 ? 0.127 -1.914 16.038 1.00 8.56 161 SER A C 1
ATOM 1285 O O . SER A 1 161 ? 0.443 -1.049 16.851 1.00 8.35 161 SER A O 1
ATOM 1288 N N . PRO A 1 162 ? 0.883 -3.007 15.806 1.00 9.26 162 PRO A N 1
ATOM 1289 C CA . PRO A 1 162 ? 2.116 -3.287 16.548 1.00 10.44 162 PRO A CA 1
ATOM 1290 C C . PRO A 1 162 ? 3.309 -2.434 16.326 1.00 12.00 162 PRO A C 1
ATOM 1291 O O . PRO A 1 162 ? 4.314 -2.576 17.035 1.00 13.17 162 PRO A O 1
ATOM 1295 N N . LEU A 1 163 ? 3.218 -1.487 15.413 1.00 10.92 163 LEU A N 1
ATOM 1296 C CA . LEU A 1 163 ? 4.343 -0.637 15.164 1.00 12.11 163 LEU A CA 1
ATOM 1297 C C . LEU A 1 163 ? 4.495 0.37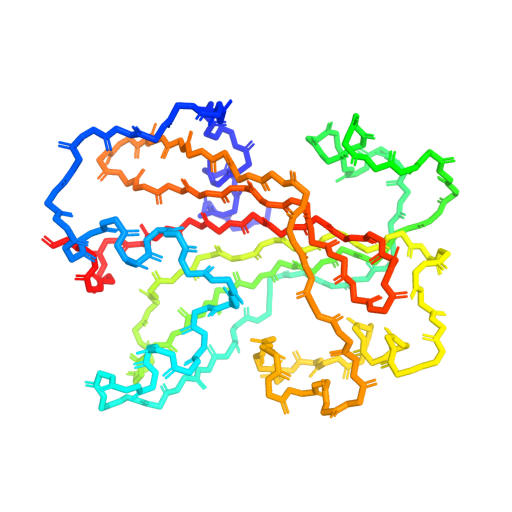4 16.274 1.00 12.02 163 LEU A C 1
ATOM 1298 O O . LEU A 1 163 ? 5.578 0.893 16.479 1.00 14.71 163 LEU A O 1
ATOM 1303 N N . TYR A 1 164 ? 3.437 0.648 17.034 1.00 10.80 164 TYR A N 1
ATOM 1304 C CA . TYR A 1 164 ? 3.497 1.720 18.012 1.00 11.70 164 TYR A CA 1
ATOM 1305 C C . TYR A 1 164 ? 3.789 1.231 19.418 1.00 12.80 164 TYR A C 1
ATOM 1306 O O . TYR A 1 164 ? 4.077 2.094 20.259 1.00 15.44 164 TYR A O 1
#